Protein AF-A0A2H5N0H0-F1 (afdb_monomer_lite)

Sequence (125 aa):
MLEGVEAALGRPKGSLQKPIYTRVHLWGAALPTNTPSIPCIFDPHGRAGICGNWLLGSSVESAALSGMALANHIADYLGSGGVRPEEFAVGLHNEFQLLEGHDIGQFPGLESVKKEQVQAYQLTS

InterPro domains:
  IPR036188 FAD/NAD(P)-binding domain superfamily [G3DSA:3.50.50.60] (16-83)

Organism: Citrus unshiu (NCBI:txid55188)

Foldseek 3Di:
DVQVVCVVVVHDPPPDDDDPDDDDDDFLCQAAPAELQWLWFAQLVVRDIGAACRNRGRDPVSRVSSVVVRVVLSVVCVVVVVPPRVVSGDDPPRDDDDDPDDHSPPDPPDPDDDPPPPVVPPDDD

pLDDT: mean 83.17, std 18.57, range [38.38, 98.62]

Secondary structure (DSSP, 8-state):
-HHHHHHHTTPPTT-SPPPS-------TT-S-S-----S-EEETTTTEEE-SH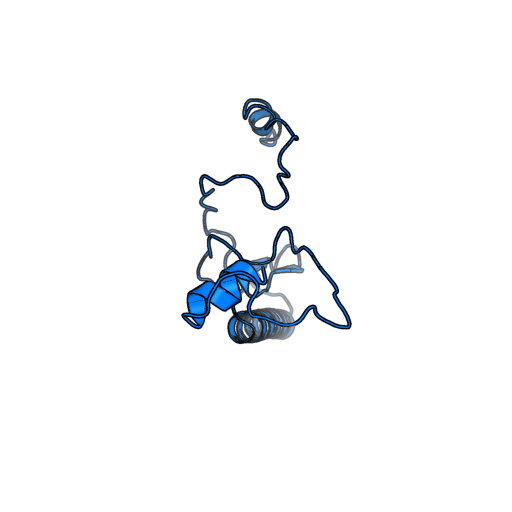HHH-SSHHHHHHHHHHHHHHHHHHHHTTT--GGGT-BSTT----------TT--TT-----GGGGGGGS---

Radius of gyration: 22.03 Å; chains: 1; bounding box: 59×23×56 Å

Structure (mmCIF, N/CA/C/O backbone):
data_AF-A0A2H5N0H0-F1
#
_entry.id   AF-A0A2H5N0H0-F1
#
loop_
_atom_site.group_PDB
_atom_site.id
_atom_site.type_symbol
_atom_site.label_atom_id
_atom_site.label_alt_id
_atom_site.label_comp_id
_atom_site.label_asym_id
_atom_site.label_entity_id
_atom_site.label_seq_id
_atom_site.pdbx_PDB_ins_code
_atom_site.Cartn_x
_atom_site.Cartn_y
_atom_site.Cartn_z
_atom_site.occupancy
_atom_site.B_iso_or_equiv
_atom_site.auth_seq_id
_atom_site.auth_comp_id
_atom_site.auth_asym_id
_atom_site.auth_atom_id
_atom_site.pdbx_PDB_model_num
ATOM 1 N N . MET A 1 1 ? -13.004 1.763 22.194 1.00 82.19 1 MET A N 1
ATOM 2 C CA . MET A 1 1 ? -13.763 1.766 20.920 1.00 82.19 1 MET A CA 1
ATOM 3 C C . MET A 1 1 ? -15.194 2.259 21.120 1.00 82.19 1 MET A C 1
ATOM 5 O O . MET A 1 1 ? -15.479 3.339 20.633 1.00 82.19 1 MET A O 1
ATOM 9 N N . LEU A 1 2 ? -16.065 1.549 21.855 1.00 92.00 2 LEU A N 1
ATOM 10 C CA . LEU A 1 2 ? -17.476 1.956 22.032 1.00 92.00 2 LEU A CA 1
ATOM 11 C C . LEU A 1 2 ? -17.646 3.336 22.684 1.00 92.00 2 LEU A C 1
ATOM 13 O O . LEU A 1 2 ? -18.424 4.135 22.184 1.00 92.00 2 LEU A O 1
ATOM 17 N N . GLU A 1 3 ? -16.849 3.652 23.708 1.00 93.38 3 GLU A N 1
ATOM 18 C CA . GLU A 1 3 ? -16.857 4.991 24.326 1.00 93.38 3 GLU A CA 1
ATOM 19 C C . GLU A 1 3 ? -16.530 6.108 23.316 1.00 93.38 3 GLU A C 1
ATOM 21 O O . GLU A 1 3 ? -17.103 7.191 23.370 1.00 93.38 3 GLU A O 1
ATOM 26 N N . GLY A 1 4 ? -15.645 5.836 22.348 1.00 93.50 4 GLY A N 1
ATOM 27 C CA . GLY A 1 4 ? -15.330 6.787 21.278 1.00 93.50 4 GLY A CA 1
ATOM 28 C C . GLY A 1 4 ? -16.503 7.000 20.318 1.00 93.50 4 GLY A C 1
ATOM 29 O O . GLY A 1 4 ? -16.732 8.119 19.870 1.00 93.50 4 GLY A O 1
ATOM 30 N N . VAL A 1 5 ? -17.285 5.948 20.046 1.00 94.31 5 VAL A N 1
ATOM 31 C CA . VAL A 1 5 ? -18.522 6.044 19.251 1.00 94.31 5 VAL A CA 1
ATOM 32 C C . VAL A 1 5 ? -19.587 6.840 20.007 1.00 94.31 5 VAL A C 1
ATOM 34 O O . VAL A 1 5 ? -20.224 7.708 19.421 1.00 94.31 5 VAL A O 1
ATOM 37 N N . GLU A 1 6 ? -19.761 6.587 21.306 1.00 96.62 6 GLU A N 1
ATOM 38 C CA . GLU A 1 6 ? -20.679 7.349 22.165 1.00 96.62 6 GLU A CA 1
ATOM 39 C C . GLU A 1 6 ? -20.362 8.842 22.139 1.00 96.62 6 GLU A C 1
ATOM 41 O O . GLU A 1 6 ? -21.259 9.647 21.897 1.00 96.62 6 GLU A O 1
ATOM 46 N N . ALA A 1 7 ? -19.085 9.198 22.300 1.00 96.75 7 ALA A N 1
ATOM 47 C CA . ALA A 1 7 ? -18.629 10.580 22.231 1.00 96.75 7 ALA A CA 1
ATOM 48 C C . ALA A 1 7 ? -18.914 11.221 20.862 1.00 96.75 7 ALA A C 1
ATOM 50 O O . ALA A 1 7 ? -19.474 12.314 20.810 1.00 96.75 7 ALA A O 1
ATOM 51 N N . ALA A 1 8 ? -18.600 10.532 19.758 1.00 96.31 8 ALA A N 1
ATOM 52 C CA . ALA A 1 8 ? -18.845 11.036 18.403 1.00 96.31 8 ALA A CA 1
ATOM 53 C C . ALA A 1 8 ? -20.340 11.247 18.097 1.00 96.31 8 ALA A C 1
ATOM 55 O O . ALA A 1 8 ? -20.695 12.119 17.308 1.00 96.31 8 ALA A O 1
ATOM 56 N N . LEU A 1 9 ? -21.216 10.465 18.733 1.00 95.94 9 LEU A N 1
ATOM 57 C CA . LEU A 1 9 ? -22.671 10.574 18.605 1.00 95.94 9 LEU A CA 1
ATOM 58 C C . LEU A 1 9 ? -23.315 11.481 19.670 1.00 95.94 9 LEU A C 1
ATOM 60 O O . LEU A 1 9 ? -24.539 11.600 19.697 1.00 95.94 9 LEU A O 1
ATOM 64 N N . GLY A 1 10 ? -22.530 12.079 20.575 1.00 96.69 10 GLY A N 1
ATOM 65 C CA . GLY A 1 10 ? -23.039 12.909 21.671 1.00 96.69 10 GLY A CA 1
ATOM 66 C C . GLY A 1 10 ? -23.897 12.149 22.689 1.00 96.69 10 GLY A C 1
ATOM 67 O O . GLY A 1 10 ? -24.783 12.737 23.309 1.00 96.69 10 GLY A O 1
ATOM 68 N N . ARG A 1 11 ? -23.687 10.837 22.853 1.00 96.50 11 ARG A N 1
ATOM 69 C CA . ARG A 1 11 ? -24.457 10.009 23.794 1.00 96.50 11 ARG A CA 1
ATOM 70 C C . ARG A 1 11 ? -23.744 9.876 25.145 1.00 96.50 11 ARG A C 1
ATOM 72 O O . ARG A 1 11 ? -22.515 9.910 25.190 1.00 96.50 11 ARG A O 1
ATOM 79 N N . PRO A 1 12 ? -24.486 9.661 26.251 1.00 96.56 12 PRO A N 1
ATOM 80 C CA . PRO A 1 12 ? -23.878 9.368 27.545 1.00 96.56 12 PRO A CA 1
ATOM 81 C C . PRO A 1 12 ? -23.008 8.107 27.496 1.00 96.56 12 PRO A C 1
ATOM 83 O O . PRO A 1 12 ? -23.318 7.156 26.771 1.00 96.56 12 PRO A O 1
ATOM 86 N N . LYS A 1 13 ? -21.953 8.083 28.313 1.00 95.50 13 LYS A N 1
ATOM 87 C CA . LYS A 1 13 ? -21.072 6.921 28.462 1.00 95.50 13 LYS A CA 1
ATOM 88 C C . LYS A 1 13 ? -21.861 5.695 28.936 1.00 95.50 13 LYS A C 1
ATOM 90 O O . LYS A 1 13 ? -22.610 5.783 29.906 1.00 95.50 13 LYS A O 1
ATOM 95 N N . GLY A 1 14 ? -21.673 4.558 28.269 1.00 94.06 14 GLY A N 1
ATOM 96 C CA . GLY A 1 14 ? -22.369 3.301 28.567 1.00 94.06 14 GLY A CA 1
ATOM 97 C C . GLY A 1 14 ? -23.820 3.242 28.079 1.00 94.06 14 GLY A C 1
ATOM 98 O O . GLY A 1 14 ? -24.566 2.354 28.485 1.00 94.06 14 GLY A O 1
ATOM 99 N N . SER A 1 15 ? -24.241 4.183 27.230 1.00 95.75 15 SER A N 1
ATOM 100 C CA . SER A 1 15 ? -25.591 4.207 26.657 1.00 95.75 15 SER A CA 1
ATOM 101 C C . SER A 1 15 ? -25.763 3.283 25.450 1.00 95.75 15 SER A C 1
ATOM 103 O O . SER A 1 15 ? -26.901 3.027 25.040 1.00 95.75 15 SER A O 1
ATOM 105 N N . LEU A 1 16 ? -24.671 2.819 24.831 1.00 94.31 16 LEU A N 1
ATOM 106 C CA . LEU A 1 16 ? -24.729 1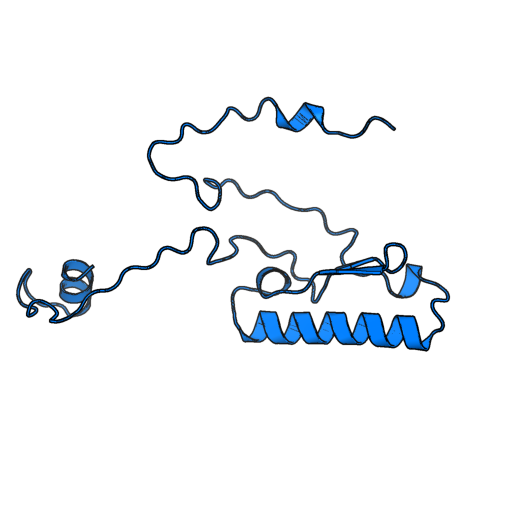.821 23.767 1.00 94.31 16 LEU A CA 1
ATOM 107 C C . LEU A 1 16 ? -24.887 0.416 24.349 1.00 94.31 16 LEU A C 1
ATOM 109 O O . LEU A 1 16 ? -24.224 0.026 25.310 1.00 94.31 16 LEU A O 1
ATOM 113 N N . GLN A 1 17 ? -25.744 -0.381 23.714 1.00 94.06 17 GLN A N 1
ATOM 114 C CA . GLN A 1 17 ? -25.882 -1.793 24.040 1.00 94.06 17 GLN A CA 1
ATOM 115 C C . GLN A 1 17 ? -24.585 -2.550 23.721 1.00 94.06 17 GLN A C 1
ATOM 117 O O . GLN A 1 17 ? -23.897 -2.268 22.737 1.00 94.06 17 GLN A O 1
ATOM 122 N N . LYS A 1 18 ? -24.271 -3.560 24.539 1.00 92.19 18 LYS A N 1
ATOM 123 C CA . LYS A 1 18 ? -23.121 -4.436 24.310 1.00 92.19 18 LYS A CA 1
ATOM 124 C C . LYS A 1 18 ? -23.271 -5.185 22.969 1.00 92.19 18 LYS A C 1
ATOM 126 O O . LYS A 1 18 ? -24.316 -5.803 22.757 1.00 92.19 18 LYS A O 1
ATOM 131 N N . PRO A 1 19 ? -22.246 -5.185 22.093 1.00 93.62 19 PRO A N 1
ATOM 132 C CA . PRO A 1 19 ? -22.275 -5.953 20.852 1.00 93.62 19 PRO A CA 1
ATOM 133 C C . PRO A 1 19 ? -22.477 -7.448 21.113 1.00 93.62 19 PRO A C 1
ATOM 135 O O . PRO A 1 19 ? -21.870 -8.010 22.027 1.00 93.62 19 PRO A O 1
ATOM 138 N N . ILE A 1 20 ? -23.286 -8.098 20.274 1.00 96.94 20 ILE A N 1
ATOM 139 C CA . ILE A 1 20 ? -23.484 -9.559 20.301 1.00 96.94 20 ILE A CA 1
ATOM 140 C C . ILE A 1 20 ? -22.293 -10.327 19.707 1.00 96.94 20 ILE A C 1
ATOM 142 O O . ILE A 1 20 ? -22.143 -11.521 19.947 1.00 96.94 20 ILE A O 1
ATOM 146 N N . TYR A 1 21 ? -21.441 -9.641 18.940 1.00 96.19 21 TYR A N 1
ATOM 147 C CA . TYR A 1 21 ? -20.244 -10.186 18.312 1.00 96.19 21 TYR A CA 1
ATOM 148 C C . TYR A 1 21 ? -19.166 -9.106 18.205 1.00 96.19 21 TYR A C 1
ATOM 150 O O . TYR A 1 21 ? -19.465 -7.961 17.860 1.00 96.19 21 TYR A O 1
ATOM 158 N N . THR A 1 22 ? -17.914 -9.488 18.454 1.00 94.31 22 THR A N 1
ATOM 159 C CA . THR A 1 22 ? -16.752 -8.604 18.331 1.00 94.31 22 THR A CA 1
ATOM 160 C C . THR A 1 22 ? -15.598 -9.363 17.691 1.00 94.31 22 THR A C 1
ATOM 162 O O . THR A 1 22 ? -15.277 -10.477 18.105 1.00 94.31 22 THR A O 1
ATOM 165 N N . ARG A 1 23 ? -14.928 -8.727 16.727 1.00 95.38 23 ARG A N 1
ATOM 166 C CA . ARG A 1 23 ? -13.649 -9.174 16.170 1.00 95.38 23 ARG A CA 1
ATOM 167 C C . ARG A 1 23 ? -12.706 -7.985 16.079 1.00 95.38 23 ARG A C 1
ATOM 169 O O . ARG A 1 23 ? -13.123 -6.893 15.707 1.00 95.38 23 ARG A O 1
ATOM 176 N N . VAL A 1 24 ? -11.441 -8.213 16.407 1.00 93.19 24 VAL A N 1
ATOM 177 C CA . VAL A 1 24 ? -10.377 -7.214 16.298 1.00 93.19 24 VAL A CA 1
ATOM 178 C C . VAL A 1 24 ? -9.315 -7.758 15.358 1.00 93.19 24 VAL A C 1
ATOM 180 O O . VAL A 1 24 ? -8.963 -8.936 15.423 1.00 93.19 24 VAL A O 1
ATOM 183 N N . HIS A 1 25 ? -8.829 -6.898 14.472 1.00 91.88 25 HIS A N 1
ATOM 184 C CA . HIS A 1 25 ? -7.660 -7.169 13.655 1.00 91.88 25 HIS A CA 1
ATOM 185 C C . HIS A 1 25 ? -6.748 -5.950 13.686 1.00 91.88 25 HIS A C 1
ATOM 187 O O . HIS A 1 25 ? -7.218 -4.812 13.684 1.00 91.88 25 HIS A O 1
ATOM 193 N N . LEU A 1 26 ? -5.451 -6.213 13.746 1.00 87.31 26 LEU A N 1
ATOM 194 C CA . LEU A 1 26 ? -4.412 -5.211 13.878 1.00 87.31 26 LEU A CA 1
ATOM 195 C C . LEU A 1 26 ? -3.583 -5.205 12.597 1.00 87.31 26 LEU A C 1
ATOM 197 O O . LEU A 1 26 ? -3.086 -6.247 12.181 1.00 87.31 26 LEU A O 1
ATOM 201 N N . TRP A 1 27 ? -3.405 -4.024 12.017 1.00 85.81 27 TRP A N 1
ATOM 202 C CA . TRP A 1 27 ? -2.634 -3.821 10.797 1.00 85.81 27 TRP A CA 1
ATOM 203 C C . TRP A 1 27 ? -1.393 -2.980 11.120 1.00 85.81 27 TRP A C 1
ATOM 205 O O . TRP A 1 27 ? -1.485 -1.759 11.221 1.00 85.81 27 TRP A O 1
ATOM 215 N N . GLY A 1 28 ? -0.236 -3.625 11.306 1.00 82.75 28 GLY A N 1
ATOM 216 C CA . GLY A 1 28 ? 1.003 -2.942 11.718 1.00 82.75 28 GLY A CA 1
ATOM 217 C C . GLY A 1 28 ? 1.588 -1.984 10.671 1.00 82.75 28 GLY A C 1
ATOM 218 O O . GLY A 1 28 ? 2.274 -1.037 11.036 1.00 82.75 28 GLY A O 1
ATOM 219 N N . ALA A 1 29 ? 1.272 -2.200 9.391 1.00 82.50 29 ALA A N 1
ATOM 220 C CA . ALA A 1 29 ? 1.761 -1.421 8.250 1.00 82.50 29 ALA A CA 1
ATOM 221 C C . ALA A 1 29 ? 0.607 -1.017 7.309 1.00 82.50 29 ALA A C 1
ATOM 223 O O . ALA A 1 29 ? 0.687 -1.173 6.095 1.00 82.50 29 ALA A O 1
ATOM 224 N N . ALA A 1 30 ? -0.520 -0.581 7.882 1.00 85.00 30 ALA A N 1
ATOM 225 C CA . ALA A 1 30 ? -1.759 -0.352 7.131 1.00 85.00 30 ALA A CA 1
ATOM 226 C C . ALA A 1 30 ? -1.707 0.862 6.193 1.00 85.00 30 ALA A C 1
ATOM 228 O O . ALA A 1 30 ? -2.328 0.855 5.132 1.00 85.00 30 ALA A O 1
ATOM 229 N N . LEU A 1 31 ? -1.033 1.926 6.636 1.00 84.00 31 LEU A N 1
ATOM 230 C CA . LEU A 1 31 ? -1.054 3.237 6.000 1.00 84.00 31 LEU A CA 1
ATOM 231 C C . LEU A 1 31 ? 0.388 3.722 5.801 1.00 84.00 31 LEU A C 1
ATOM 233 O O . LEU A 1 31 ? 1.117 3.829 6.790 1.00 84.00 31 LEU A O 1
ATOM 237 N N . PRO A 1 32 ? 0.808 4.019 4.559 1.00 84.00 32 PRO A N 1
ATOM 238 C CA . PRO A 1 32 ? 2.087 4.662 4.307 1.00 84.00 32 PRO A CA 1
ATOM 239 C C . PRO A 1 32 ? 2.086 6.077 4.897 1.00 84.00 32 PRO A C 1
ATOM 241 O O . PRO A 1 32 ? 1.102 6.810 4.787 1.00 84.00 32 PRO A O 1
ATOM 244 N N . THR A 1 33 ? 3.196 6.456 5.524 1.00 83.25 33 THR A N 1
ATOM 245 C CA . THR A 1 33 ? 3.401 7.783 6.127 1.00 83.25 33 THR A CA 1
ATOM 246 C C . THR A 1 33 ? 4.124 8.752 5.192 1.00 83.25 33 THR A C 1
ATOM 248 O O . THR A 1 33 ? 3.970 9.961 5.331 1.00 83.25 33 THR A O 1
ATOM 251 N N . ASN A 1 34 ? 4.865 8.235 4.211 1.00 83.25 34 ASN A N 1
ATOM 252 C CA . ASN A 1 34 ? 5.462 8.967 3.097 1.00 83.25 34 ASN A CA 1
ATOM 253 C C . ASN A 1 34 ? 5.140 8.284 1.763 1.00 83.25 34 ASN A C 1
ATOM 255 O O . ASN A 1 34 ? 4.692 7.139 1.700 1.00 83.25 34 ASN A O 1
ATOM 259 N N . THR A 1 35 ? 5.348 9.012 0.670 1.00 85.88 35 THR A N 1
ATOM 260 C CA . THR A 1 35 ? 5.105 8.520 -0.684 1.00 85.88 35 THR A CA 1
ATOM 261 C C . THR A 1 35 ? 6.098 9.189 -1.640 1.00 85.88 35 THR A C 1
ATOM 263 O O . THR A 1 35 ? 6.165 10.418 -1.659 1.00 85.88 35 THR A O 1
ATOM 266 N N . PRO A 1 36 ? 6.867 8.427 -2.443 1.00 88.38 36 PRO A N 1
ATOM 267 C CA . PRO A 1 36 ? 7.856 8.981 -3.372 1.00 88.38 36 PRO A CA 1
ATOM 268 C C . PRO A 1 36 ? 7.232 9.722 -4.566 1.00 88.38 36 PRO A C 1
ATOM 270 O O . PRO A 1 36 ? 7.956 10.366 -5.319 1.00 88.38 36 PRO A O 1
ATOM 273 N N . SER A 1 37 ? 5.904 9.657 -4.722 1.00 90.81 37 SER A N 1
ATOM 274 C CA . SER A 1 37 ? 5.117 10.367 -5.741 1.00 90.81 37 SER A CA 1
ATOM 275 C C . SER A 1 37 ? 5.506 9.988 -7.172 1.00 90.81 37 SER A C 1
ATOM 277 O O . SER A 1 37 ? 5.584 10.831 -8.062 1.00 90.81 37 SER A O 1
ATOM 279 N N . ILE A 1 38 ? 5.740 8.694 -7.386 1.00 93.00 38 ILE A N 1
ATOM 280 C CA . ILE A 1 38 ? 6.070 8.095 -8.682 1.00 93.00 38 ILE A CA 1
ATOM 281 C C . ILE A 1 38 ? 5.061 6.989 -8.999 1.00 93.00 38 ILE A C 1
ATOM 283 O O . ILE A 1 38 ? 4.586 6.318 -8.089 1.00 93.00 38 ILE A O 1
ATOM 287 N N . PRO A 1 39 ? 4.701 6.770 -10.270 1.00 94.69 39 PRO A N 1
ATOM 288 C CA . PRO A 1 39 ? 3.653 5.813 -10.613 1.00 94.69 39 PRO A CA 1
ATOM 289 C C . PRO A 1 39 ? 4.084 4.358 -10.394 1.00 94.69 39 PRO A C 1
ATOM 291 O O . PRO A 1 39 ? 3.290 3.538 -9.942 1.00 94.69 39 PRO A O 1
ATOM 294 N N . CYS A 1 40 ? 5.345 4.036 -10.662 1.00 96.94 40 CYS A N 1
ATOM 295 C CA . CYS A 1 40 ? 5.965 2.752 -10.355 1.00 96.94 40 CYS A CA 1
ATOM 296 C C . CYS A 1 40 ? 7.488 2.924 -10.272 1.00 96.94 40 CYS A C 1
ATOM 298 O O . CYS A 1 40 ? 8.016 3.975 -10.645 1.00 96.94 40 CYS A O 1
ATOM 300 N N . ILE A 1 41 ? 8.182 1.898 -9.786 1.00 96.38 41 ILE A N 1
ATOM 301 C CA . ILE A 1 41 ? 9.636 1.768 -9.922 1.00 96.38 41 ILE A CA 1
ATOM 302 C C . ILE A 1 41 ? 9.888 0.586 -10.847 1.00 96.38 41 ILE A C 1
ATOM 304 O O . ILE A 1 41 ? 9.323 -0.486 -10.626 1.00 96.38 41 ILE A O 1
ATOM 308 N N . PHE A 1 42 ? 10.733 0.756 -11.856 1.00 97.00 42 PHE A N 1
ATOM 309 C CA . PHE A 1 42 ? 11.123 -0.333 -12.742 1.00 97.00 42 PHE A CA 1
ATOM 310 C C . PHE A 1 42 ? 12.625 -0.286 -13.002 1.00 97.00 42 PHE A C 1
ATOM 312 O O . PHE A 1 42 ? 13.151 0.721 -13.477 1.00 97.00 42 PHE A O 1
ATOM 319 N N . ASP A 1 43 ? 13.290 -1.392 -12.675 1.00 96.38 43 ASP A N 1
ATOM 320 C CA . ASP A 1 43 ? 14.663 -1.690 -13.057 1.00 96.38 43 ASP A CA 1
ATOM 321 C C . ASP A 1 43 ? 14.655 -2.669 -14.246 1.00 96.38 43 ASP A C 1
ATOM 323 O O . ASP A 1 43 ? 14.424 -3.871 -14.060 1.00 96.38 43 ASP A O 1
ATOM 327 N N . PRO A 1 44 ? 14.918 -2.188 -15.471 1.00 95.31 44 PRO A N 1
ATOM 328 C CA . PRO A 1 44 ? 14.940 -3.025 -16.665 1.00 95.31 44 PRO A CA 1
ATOM 329 C C . PRO A 1 44 ? 16.177 -3.928 -16.739 1.00 95.31 44 PRO A C 1
ATOM 331 O O . PRO A 1 44 ? 16.112 -4.987 -17.364 1.00 95.31 44 PRO A O 1
ATOM 334 N N . HIS A 1 45 ? 17.285 -3.566 -16.081 1.00 93.81 45 HIS A N 1
ATOM 335 C CA . HIS A 1 45 ? 18.478 -4.414 -16.027 1.00 93.81 45 HIS A CA 1
ATOM 336 C C . HIS A 1 45 ? 18.249 -5.612 -15.103 1.00 93.81 45 HIS A C 1
ATOM 338 O O . HIS A 1 45 ? 18.488 -6.753 -15.501 1.00 93.81 45 HIS A O 1
ATOM 344 N N . GLY A 1 46 ? 17.735 -5.360 -13.897 1.00 93.38 46 GLY A N 1
ATOM 345 C CA . GLY A 1 46 ? 17.351 -6.395 -12.936 1.00 93.38 46 GLY A CA 1
ATOM 346 C C . GLY A 1 46 ? 16.035 -7.105 -13.269 1.00 93.38 46 GLY A C 1
ATOM 347 O O . GLY A 1 46 ? 15.725 -8.130 -12.663 1.00 93.38 46 GLY A O 1
ATOM 348 N N . ARG A 1 47 ? 15.265 -6.585 -14.237 1.00 93.38 47 ARG A N 1
ATOM 349 C CA . ARG A 1 47 ? 13.910 -7.043 -14.602 1.00 93.38 47 ARG A CA 1
ATOM 350 C C . ARG A 1 47 ? 12.974 -7.098 -13.394 1.00 93.38 47 ARG A C 1
ATOM 352 O O . ARG A 1 47 ? 12.171 -8.020 -13.253 1.00 93.38 47 ARG A O 1
ATOM 359 N N . ALA A 1 48 ? 13.095 -6.104 -12.523 1.00 96.12 48 ALA A N 1
A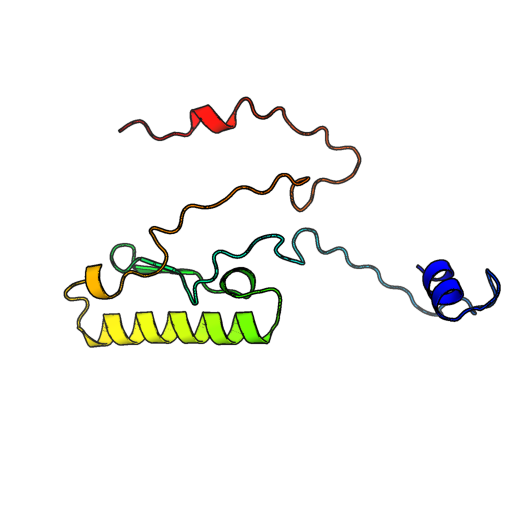TOM 360 C CA . ALA A 1 48 ? 12.353 -6.005 -11.279 1.00 96.12 48 ALA A CA 1
ATOM 361 C C . ALA A 1 48 ? 11.491 -4.744 -11.283 1.00 96.12 48 ALA A C 1
ATOM 363 O O . ALA A 1 48 ? 11.922 -3.672 -11.698 1.00 96.12 48 ALA A O 1
ATOM 364 N N . GLY A 1 49 ? 10.257 -4.883 -10.811 1.00 96.38 49 GLY A N 1
ATOM 365 C CA . GLY A 1 49 ? 9.289 -3.802 -10.748 1.00 96.38 49 GLY A CA 1
ATOM 366 C C . GLY A 1 49 ? 8.649 -3.713 -9.376 1.00 96.38 49 GLY A C 1
ATOM 367 O O . GLY A 1 49 ? 8.396 -4.738 -8.742 1.00 96.38 49 GLY A O 1
ATOM 368 N N . ILE A 1 50 ? 8.363 -2.495 -8.932 1.00 96.56 50 ILE A N 1
ATOM 369 C CA . ILE A 1 50 ? 7.644 -2.229 -7.694 1.00 96.56 50 ILE A CA 1
ATOM 370 C C . ILE A 1 50 ? 6.435 -1.351 -8.000 1.00 96.56 50 ILE A C 1
ATOM 372 O O . ILE A 1 50 ? 6.545 -0.300 -8.634 1.00 96.56 50 ILE A O 1
ATOM 376 N N . CYS A 1 51 ? 5.274 -1.793 -7.527 1.00 97.44 51 CYS A N 1
ATOM 377 C CA . CYS A 1 51 ? 4.017 -1.064 -7.595 1.00 97.44 51 CYS A CA 1
ATOM 378 C C . CYS A 1 51 ? 3.249 -1.198 -6.276 1.00 97.44 51 CYS A C 1
ATOM 380 O O . CYS A 1 51 ? 3.425 -2.166 -5.532 1.00 97.44 51 CYS A O 1
ATOM 382 N N . GLY A 1 52 ? 2.360 -0.252 -5.999 1.00 96.00 52 GLY A N 1
ATOM 383 C CA . GLY A 1 52 ? 1.497 -0.287 -4.824 1.00 96.00 52 GLY A CA 1
ATOM 384 C C . GLY A 1 52 ? 0.907 1.078 -4.505 1.00 96.00 52 GLY A C 1
ATOM 385 O O . GLY A 1 52 ? 1.318 2.094 -5.061 1.00 96.00 52 GLY A O 1
ATOM 386 N N . ASN A 1 53 ? -0.054 1.111 -3.580 1.00 94.25 53 ASN A N 1
ATOM 387 C CA . ASN A 1 53 ? -0.655 2.366 -3.123 1.00 94.25 53 ASN A CA 1
ATOM 388 C C . ASN A 1 53 ? 0.424 3.344 -2.630 1.00 94.25 53 ASN A C 1
ATOM 390 O O . ASN A 1 53 ? 0.482 4.482 -3.074 1.00 94.25 53 ASN A O 1
ATOM 394 N N . TRP A 1 54 ? 1.358 2.866 -1.816 1.00 91.69 54 TRP A N 1
ATOM 395 C CA . TRP A 1 54 ? 2.431 3.636 -1.187 1.00 91.69 54 TRP A CA 1
ATOM 396 C C . TRP A 1 54 ? 3.386 4.383 -2.139 1.00 91.69 54 TRP A C 1
ATOM 398 O O . TRP A 1 54 ? 4.195 5.168 -1.655 1.00 91.69 54 TRP A O 1
ATOM 408 N N . LEU A 1 55 ? 3.289 4.197 -3.462 1.00 92.94 55 LEU A N 1
ATOM 409 C CA . LEU A 1 55 ? 4.042 4.969 -4.460 1.00 92.94 55 LEU A CA 1
ATOM 410 C C . LEU A 1 55 ? 3.346 6.262 -4.923 1.00 92.94 55 LEU A C 1
ATOM 412 O O . LEU A 1 55 ? 4.032 7.240 -5.228 1.00 92.94 55 LEU A O 1
ATOM 416 N N . LEU A 1 56 ? 2.006 6.295 -4.902 1.00 91.31 56 LEU A N 1
ATOM 417 C CA . LEU A 1 56 ? 1.179 7.438 -5.327 1.00 91.31 56 LEU A CA 1
ATOM 418 C C . LEU A 1 56 ? 0.294 8.017 -4.209 1.00 91.31 56 LEU A C 1
ATOM 420 O O . LEU A 1 56 ? -0.090 9.180 -4.269 1.00 91.31 56 LEU A O 1
ATOM 424 N N . GLY A 1 57 ? -0.047 7.224 -3.192 1.00 88.19 57 GLY A N 1
ATOM 425 C CA . GLY A 1 57 ? -0.826 7.638 -2.024 1.00 88.19 57 GLY A CA 1
ATOM 426 C C . GLY A 1 57 ? -1.612 6.487 -1.387 1.00 88.19 57 GLY A C 1
ATOM 427 O O . GLY A 1 57 ? -1.734 5.400 -1.939 1.00 88.19 57 GLY A O 1
ATOM 428 N N . SER A 1 58 ? -2.201 6.698 -0.212 1.00 90.19 58 SER A N 1
ATOM 429 C CA . SER A 1 58 ? -2.870 5.618 0.531 1.00 90.19 58 SER A CA 1
ATOM 430 C C . SER A 1 58 ? -4.323 5.363 0.097 1.00 90.19 58 SER A C 1
ATOM 432 O O . SER A 1 58 ? -5.261 5.612 0.856 1.00 90.19 58 SER A O 1
ATOM 434 N N . SER A 1 59 ? -4.533 4.854 -1.119 1.00 94.25 59 SER A N 1
ATOM 435 C CA . SER A 1 59 ? -5.867 4.487 -1.614 1.00 94.25 59 SER A CA 1
ATOM 436 C C . SER A 1 59 ? -5.855 3.231 -2.495 1.00 94.25 59 SER A C 1
ATOM 438 O O . SER A 1 59 ? -4.811 2.797 -2.988 1.00 94.25 59 SER A O 1
ATOM 440 N N . VAL A 1 60 ? -7.036 2.637 -2.701 1.00 96.56 60 VAL A N 1
ATOM 441 C CA . VAL A 1 60 ? -7.222 1.521 -3.647 1.00 96.56 60 VAL A CA 1
ATOM 442 C C . VAL A 1 60 ? -6.960 1.977 -5.085 1.00 96.56 60 VAL A C 1
ATOM 444 O O . VAL A 1 60 ? -6.340 1.250 -5.856 1.00 96.56 60 VAL A O 1
ATOM 447 N N . GLU A 1 61 ? -7.383 3.194 -5.431 1.00 97.12 61 GLU A N 1
ATOM 448 C CA . GLU A 1 61 ? -7.125 3.800 -6.739 1.00 97.12 61 GLU A CA 1
ATOM 449 C C . GLU A 1 61 ? -5.621 3.927 -7.004 1.00 97.12 61 GLU A C 1
ATOM 451 O O . GLU A 1 61 ? -5.148 3.476 -8.043 1.00 97.12 61 GLU A O 1
ATOM 456 N N . SER A 1 62 ? -4.851 4.437 -6.039 1.00 96.19 62 SER A N 1
ATOM 457 C CA . SER A 1 62 ? -3.395 4.551 -6.151 1.00 96.19 62 SER A CA 1
ATOM 458 C C . SER A 1 62 ? -2.730 3.194 -6.386 1.00 96.19 62 SER A C 1
ATOM 460 O O . SER A 1 62 ? -1.823 3.097 -7.211 1.00 96.19 62 SER A O 1
ATOM 462 N N . ALA A 1 63 ? -3.194 2.128 -5.719 1.00 97.31 63 ALA A N 1
ATOM 463 C CA . ALA A 1 63 ? -2.698 0.774 -5.977 1.00 97.31 63 ALA A CA 1
ATOM 464 C C . ALA A 1 63 ? -2.987 0.319 -7.414 1.00 97.31 63 ALA A C 1
ATOM 466 O O . ALA A 1 63 ? -2.097 -0.216 -8.076 1.00 97.31 63 ALA A O 1
ATOM 467 N N . ALA A 1 64 ? -4.211 0.544 -7.902 1.00 98.38 64 ALA A N 1
ATOM 468 C CA . ALA A 1 64 ? -4.611 0.154 -9.250 1.00 98.38 64 ALA A CA 1
ATOM 469 C C . ALA A 1 64 ? -3.822 0.921 -10.322 1.00 98.38 64 ALA A C 1
ATOM 471 O O . ALA A 1 64 ? -3.258 0.308 -11.228 1.00 98.38 64 ALA A O 1
ATOM 472 N N . LEU A 1 65 ? -3.730 2.248 -10.191 1.00 98.31 65 LEU A N 1
ATOM 473 C CA . LEU A 1 65 ? -2.963 3.106 -11.096 1.00 98.31 65 LEU A CA 1
ATOM 474 C C . LEU A 1 65 ? -1.483 2.716 -11.116 1.00 98.31 65 LEU A C 1
ATOM 476 O O . LEU A 1 65 ? -0.899 2.593 -12.191 1.00 98.31 65 LEU A O 1
ATOM 480 N N . SER A 1 66 ? -0.893 2.459 -9.946 1.00 98.31 66 SER A N 1
ATOM 481 C CA . SER A 1 66 ? 0.507 2.047 -9.845 1.00 98.31 66 SER A CA 1
ATOM 482 C C . SER A 1 66 ? 0.768 0.686 -10.498 1.00 98.31 66 SER A C 1
ATOM 484 O O . SER A 1 66 ? 1.748 0.518 -11.225 1.00 98.31 66 SER A O 1
ATOM 486 N N . GLY A 1 67 ? -0.132 -0.282 -10.298 1.00 98.50 67 GLY A N 1
ATOM 487 C CA . GLY A 1 67 ? -0.043 -1.596 -10.936 1.00 98.50 67 GLY A CA 1
ATOM 488 C C . GLY A 1 67 ? -0.142 -1.521 -12.462 1.00 98.50 67 GLY A C 1
ATOM 489 O O . GLY A 1 67 ? 0.661 -2.138 -13.160 1.00 98.50 67 GLY A O 1
ATOM 490 N N . MET A 1 68 ? -1.079 -0.723 -12.987 1.00 98.62 68 MET A N 1
ATOM 491 C CA . MET A 1 68 ? -1.202 -0.497 -14.433 1.00 98.62 68 MET A CA 1
ATOM 492 C C . MET A 1 68 ? 0.031 0.197 -15.011 1.00 98.62 68 MET A C 1
ATOM 494 O O . MET A 1 68 ? 0.504 -0.194 -16.075 1.00 98.62 68 MET A O 1
ATOM 498 N N . ALA A 1 69 ? 0.578 1.192 -14.308 1.00 98.00 69 ALA A N 1
ATOM 499 C CA . ALA A 1 69 ? 1.792 1.870 -14.743 1.00 98.00 69 ALA A CA 1
ATOM 500 C C . ALA A 1 69 ? 2.962 0.888 -14.877 1.00 98.00 69 ALA A C 1
ATOM 502 O O . ALA A 1 69 ? 3.604 0.851 -15.925 1.00 98.00 69 ALA A O 1
ATOM 503 N N . LEU A 1 70 ? 3.190 0.037 -13.869 1.00 98.31 70 LEU A N 1
ATOM 504 C CA . LEU A 1 70 ? 4.252 -0.965 -13.940 1.00 98.31 70 LEU A CA 1
ATOM 505 C C . LEU A 1 70 ? 4.026 -1.964 -15.083 1.00 98.31 70 LEU A C 1
ATOM 507 O O . LEU A 1 70 ? 4.963 -2.292 -15.808 1.00 98.31 70 LEU A O 1
ATOM 511 N N . ALA A 1 71 ? 2.789 -2.431 -15.265 1.00 98.44 71 ALA A N 1
ATOM 512 C CA . ALA A 1 71 ? 2.452 -3.351 -16.347 1.00 98.44 71 ALA A CA 1
ATOM 513 C C . ALA A 1 71 ? 2.757 -2.751 -17.730 1.00 98.44 71 ALA A C 1
ATOM 515 O O . ALA A 1 71 ? 3.330 -3.441 -18.571 1.00 98.44 71 ALA A O 1
ATOM 516 N N . ASN A 1 72 ? 2.438 -1.470 -17.941 1.00 97.56 72 ASN A N 1
ATOM 517 C CA . ASN A 1 72 ? 2.748 -0.765 -19.185 1.00 97.56 72 ASN A CA 1
ATOM 518 C C . ASN A 1 72 ? 4.263 -0.661 -19.413 1.00 97.56 72 ASN A C 1
ATOM 520 O O . ASN A 1 72 ? 4.733 -1.038 -20.480 1.00 97.56 72 ASN A O 1
ATOM 524 N N . HIS A 1 73 ? 5.042 -0.266 -18.397 1.00 96.12 73 HIS A N 1
ATOM 525 C CA . HIS A 1 73 ? 6.508 -0.204 -18.507 1.00 96.12 73 HIS A CA 1
ATOM 526 C C . HIS A 1 73 ? 7.130 -1.563 -18.866 1.00 96.12 73 HIS A C 1
ATOM 528 O O . HIS A 1 73 ? 8.024 -1.634 -19.711 1.00 96.12 73 HIS A O 1
ATOM 534 N N . ILE A 1 74 ? 6.643 -2.653 -18.262 1.00 97.00 74 ILE A N 1
ATOM 535 C CA . ILE A 1 74 ? 7.091 -4.012 -18.596 1.00 97.00 74 ILE A CA 1
ATOM 536 C C . ILE A 1 74 ? 6.711 -4.364 -20.038 1.00 97.00 74 ILE A C 1
ATOM 538 O O . ILE A 1 74 ? 7.543 -4.896 -20.773 1.00 97.00 74 ILE A O 1
ATOM 542 N N . ALA A 1 75 ? 5.474 -4.082 -20.451 1.00 97.00 75 ALA A N 1
ATOM 543 C CA . ALA A 1 75 ? 5.001 -4.377 -21.799 1.00 97.00 75 ALA A CA 1
ATOM 544 C C . ALA A 1 75 ? 5.813 -3.627 -22.864 1.00 97.00 75 ALA A C 1
ATOM 546 O O . ALA A 1 75 ? 6.247 -4.245 -23.836 1.00 97.00 75 ALA A O 1
ATOM 547 N N . ASP A 1 76 ? 6.085 -2.340 -22.649 1.00 96.19 76 ASP A N 1
ATOM 548 C CA . ASP A 1 76 ? 6.859 -1.510 -23.572 1.00 96.19 76 ASP A CA 1
ATOM 549 C C . ASP A 1 76 ? 8.321 -1.985 -23.668 1.00 96.19 76 ASP A C 1
ATOM 551 O O . ASP A 1 76 ? 8.862 -2.109 -24.769 1.00 96.19 76 ASP A O 1
ATOM 555 N N . TYR A 1 77 ? 8.947 -2.342 -22.537 1.00 96.69 77 TYR A N 1
ATOM 556 C CA . TYR A 1 77 ? 10.310 -2.893 -22.513 1.00 96.69 77 TYR A CA 1
ATOM 557 C C . TYR A 1 77 ? 10.412 -4.245 -23.237 1.00 96.69 77 TYR A C 1
ATOM 559 O O . TYR A 1 77 ? 11.364 -4.505 -23.974 1.00 96.69 77 TYR A O 1
ATOM 567 N N . LEU A 1 78 ? 9.425 -5.125 -23.061 1.00 94.88 78 LEU A N 1
ATOM 568 C CA . LEU A 1 78 ? 9.383 -6.395 -23.789 1.00 94.88 78 LEU A CA 1
ATOM 569 C C . LEU A 1 78 ? 9.106 -6.173 -25.283 1.00 94.88 78 LEU A C 1
ATOM 571 O O . LEU A 1 78 ? 9.720 -6.831 -26.123 1.00 94.88 78 LEU A O 1
ATOM 575 N N . GLY A 1 79 ? 8.230 -5.224 -25.617 1.00 95.12 79 GLY A N 1
ATOM 576 C CA . GLY A 1 79 ? 7.909 -4.837 -26.990 1.00 95.12 79 GLY A CA 1
ATOM 577 C C . GLY A 1 79 ? 9.097 -4.243 -27.750 1.00 95.12 79 GLY A C 1
ATOM 578 O O . GLY A 1 79 ? 9.207 -4.445 -28.958 1.00 95.12 79 GLY A O 1
ATOM 579 N N . SER A 1 80 ? 10.030 -3.585 -27.055 1.00 94.12 80 SER A N 1
ATOM 580 C CA . SER A 1 80 ? 11.279 -3.076 -27.640 1.00 94.12 80 SER A CA 1
ATOM 581 C C . SER A 1 80 ? 12.346 -4.157 -27.866 1.00 94.12 80 SER A C 1
ATOM 583 O O . SER A 1 80 ? 13.434 -3.863 -28.365 1.00 94.12 80 SER A O 1
ATOM 585 N N . GLY A 1 81 ? 12.066 -5.413 -27.495 1.00 92.38 81 GLY A N 1
ATOM 586 C CA . GLY A 1 81 ? 13.038 -6.507 -27.527 1.00 92.38 81 GLY A CA 1
ATOM 587 C C . GLY A 1 81 ? 14.082 -6.425 -26.410 1.00 92.38 81 GLY A C 1
ATOM 588 O O . GLY A 1 81 ? 15.128 -7.065 -26.502 1.00 92.38 81 GLY A O 1
ATOM 589 N N . GLY A 1 82 ? 13.823 -5.634 -25.365 1.00 86.94 82 GLY A N 1
ATOM 590 C CA . GLY A 1 82 ? 14.747 -5.420 -24.255 1.00 86.94 82 GLY A CA 1
ATOM 591 C C . GLY A 1 82 ? 15.953 -4.538 -24.595 1.00 86.94 82 GLY A C 1
ATOM 592 O O . GLY A 1 82 ? 16.957 -4.568 -23.880 1.00 86.94 82 GLY A O 1
ATOM 593 N N . VAL A 1 83 ? 15.874 -3.781 -25.692 1.00 90.19 83 VAL A N 1
ATOM 594 C CA . VAL A 1 83 ? 16.934 -2.890 -26.182 1.00 90.19 83 VAL A CA 1
ATOM 595 C C . VAL A 1 83 ? 16.812 -1.520 -25.503 1.00 90.19 83 VAL A C 1
ATOM 597 O O . VAL A 1 83 ? 15.701 -1.059 -25.257 1.00 90.19 83 VAL A O 1
ATOM 600 N N . ARG A 1 84 ? 17.948 -0.861 -25.222 1.00 89.94 84 ARG A N 1
ATOM 601 C CA . ARG A 1 84 ? 18.030 0.434 -24.505 1.00 89.94 84 ARG A CA 1
ATOM 602 C C . ARG A 1 84 ? 17.300 0.429 -23.151 1.00 89.94 84 ARG A C 1
ATOM 604 O O . ARG A 1 84 ? 16.376 1.216 -22.946 1.00 89.94 84 ARG A O 1
ATOM 611 N N . PRO A 1 85 ? 17.663 -0.484 -22.229 1.00 91.25 85 PRO A N 1
ATOM 612 C CA . PRO A 1 85 ? 17.031 -0.590 -20.912 1.00 91.25 85 PRO A CA 1
ATOM 613 C C . PRO A 1 85 ? 16.966 0.753 -20.169 1.00 91.25 85 PRO A C 1
ATOM 615 O O . PRO A 1 85 ? 15.961 1.046 -19.537 1.00 91.25 85 PRO A O 1
ATOM 618 N N . GLU A 1 86 ? 17.971 1.612 -20.308 1.00 92.38 86 GLU A N 1
ATOM 619 C CA . GLU A 1 86 ? 18.027 2.938 -19.695 1.00 92.38 86 GLU A CA 1
ATOM 620 C C . GLU A 1 86 ? 16.819 3.839 -20.003 1.00 92.38 86 GLU A C 1
ATOM 622 O O . GLU A 1 86 ? 16.444 4.651 -19.163 1.00 92.38 86 GLU A O 1
ATOM 627 N N . GLU A 1 87 ? 16.166 3.675 -21.159 1.00 92.69 87 GLU A N 1
ATOM 628 C CA . GLU A 1 87 ? 14.982 4.463 -21.531 1.00 92.69 87 GLU A CA 1
ATOM 629 C C . GLU A 1 87 ? 13.712 4.030 -20.785 1.00 92.69 87 GLU A C 1
ATOM 631 O O . GLU A 1 87 ? 12.756 4.798 -20.693 1.00 92.69 87 GLU A O 1
ATOM 636 N N . PHE A 1 88 ? 13.692 2.808 -20.248 1.00 93.94 88 PHE A N 1
ATOM 637 C CA . PHE A 1 88 ? 12.539 2.237 -19.547 1.00 93.94 88 PHE A CA 1
ATOM 638 C C . PHE A 1 88 ? 12.667 2.334 -18.026 1.00 93.94 88 PHE A C 1
ATOM 640 O O . PHE A 1 88 ? 11.688 2.090 -17.317 1.00 93.94 88 PHE A O 1
ATOM 647 N N . ALA A 1 89 ? 13.852 2.684 -17.522 1.00 95.00 89 ALA A N 1
ATOM 648 C CA . ALA A 1 89 ? 14.106 2.847 -16.101 1.00 95.00 89 ALA A CA 1
ATOM 649 C C . ALA A 1 89 ? 13.286 4.013 -15.530 1.00 95.00 89 ALA A C 1
ATOM 651 O O . ALA A 1 89 ? 13.314 5.132 -16.041 1.00 95.00 89 ALA A O 1
ATOM 652 N N . VAL A 1 90 ? 12.571 3.763 -14.433 1.00 94.62 90 VAL A N 1
ATOM 653 C CA . VAL A 1 90 ? 11.769 4.789 -13.753 1.00 94.62 90 VAL A CA 1
ATOM 654 C C . VAL A 1 90 ? 11.854 4.617 -12.243 1.00 94.62 90 VAL A C 1
ATOM 656 O O . VAL A 1 90 ? 11.869 3.501 -11.728 1.00 94.62 90 VAL A O 1
ATOM 659 N N . GLY A 1 91 ? 11.937 5.736 -11.520 1.00 90.88 91 GLY A N 1
ATOM 660 C CA . GLY A 1 91 ? 11.870 5.756 -10.057 1.00 90.88 91 GLY A CA 1
ATOM 661 C C . GLY A 1 91 ? 13.116 5.258 -9.312 1.00 90.88 91 GLY A C 1
ATOM 662 O O . GLY A 1 91 ? 13.099 5.248 -8.086 1.00 90.88 91 GLY A O 1
ATOM 663 N N . LEU A 1 92 ? 14.195 4.878 -10.009 1.00 90.69 92 LEU A N 1
ATOM 664 C CA . LEU A 1 92 ? 15.424 4.343 -9.392 1.00 90.69 92 LEU A CA 1
ATOM 665 C C . LEU A 1 92 ? 16.295 5.401 -8.703 1.00 90.69 92 LEU A C 1
ATOM 667 O O . LEU A 1 92 ? 17.115 5.068 -7.853 1.00 90.69 92 LEU A O 1
ATOM 671 N N . HIS A 1 93 ? 16.136 6.669 -9.080 1.00 85.31 93 HIS A N 1
ATOM 672 C CA . HIS A 1 93 ? 16.976 7.772 -8.602 1.00 85.31 93 HIS A CA 1
ATOM 673 C C . HIS A 1 93 ? 16.265 8.673 -7.585 1.00 85.31 93 HIS A C 1
ATOM 675 O O . HIS A 1 93 ? 16.795 9.718 -7.213 1.00 85.31 93 HIS A O 1
ATOM 681 N N . ASN A 1 94 ? 15.071 8.285 -7.129 1.00 77.31 94 ASN A N 1
ATOM 682 C CA . ASN A 1 94 ? 14.379 9.009 -6.072 1.00 77.31 94 ASN A CA 1
ATOM 683 C C . ASN A 1 94 ? 14.996 8.631 -4.723 1.00 77.31 94 ASN A C 1
ATOM 685 O O . ASN A 1 94 ? 14.881 7.488 -4.280 1.00 77.31 94 ASN A O 1
ATOM 689 N N . GLU A 1 95 ? 15.632 9.595 -4.059 1.00 71.06 95 GLU A N 1
ATOM 690 C CA . GLU A 1 95 ? 16.160 9.380 -2.715 1.00 71.06 95 GLU A CA 1
ATOM 691 C C . GLU A 1 95 ? 15.024 9.121 -1.718 1.00 71.06 95 GLU A C 1
ATOM 693 O O . GLU A 1 95 ? 14.050 9.875 -1.625 1.00 71.06 95 GLU A O 1
ATOM 698 N N . PHE A 1 96 ? 15.154 8.039 -0.950 1.00 69.12 96 PHE A N 1
ATOM 699 C CA . PHE A 1 96 ? 14.217 7.725 0.117 1.00 69.12 96 PHE A CA 1
ATOM 700 C C . PHE A 1 96 ? 14.429 8.675 1.296 1.00 69.12 96 PHE A C 1
ATOM 702 O O . PHE A 1 96 ? 15.482 8.673 1.934 1.00 69.12 96 PHE A O 1
ATOM 709 N N . GLN A 1 97 ? 13.403 9.457 1.625 1.00 69.25 97 GLN A N 1
ATOM 710 C CA . GLN A 1 97 ? 13.403 10.273 2.834 1.00 69.25 97 GLN A CA 1
ATOM 711 C C . GLN A 1 97 ? 12.842 9.465 4.000 1.00 69.25 97 GLN A C 1
ATOM 713 O O . GLN A 1 97 ? 11.637 9.203 4.070 1.00 69.25 97 GLN A O 1
ATOM 718 N N . LEU A 1 98 ? 13.727 9.079 4.920 1.00 67.81 98 LEU A N 1
ATOM 719 C CA . LEU A 1 98 ? 13.332 8.449 6.172 1.00 67.81 98 LEU A CA 1
ATOM 720 C C . LEU A 1 98 ? 12.521 9.452 6.999 1.00 67.81 98 LEU A C 1
ATOM 722 O O . LEU A 1 98 ? 13.016 10.523 7.347 1.00 67.81 98 LEU A O 1
ATOM 726 N N . LEU A 1 99 ? 11.284 9.096 7.332 1.00 67.94 99 LEU A N 1
ATOM 727 C CA . LEU A 1 99 ? 10.500 9.863 8.291 1.00 67.94 99 LEU A CA 1
ATOM 728 C C . LEU A 1 99 ? 10.895 9.478 9.717 1.00 67.94 99 LEU A C 1
ATOM 730 O O . LEU A 1 99 ? 11.082 8.298 10.017 1.00 67.94 99 LEU A O 1
ATOM 734 N N . GLU A 1 100 ? 10.966 10.464 10.613 1.00 66.31 100 GLU A N 1
ATOM 735 C CA . GLU A 1 100 ? 10.968 10.175 12.044 1.00 66.31 100 GLU A CA 1
ATOM 736 C C . GLU A 1 100 ? 9.616 9.569 12.427 1.00 66.31 100 GLU A C 1
ATOM 738 O O . GLU A 1 100 ? 8.571 10.215 12.366 1.00 66.31 100 GLU A O 1
ATOM 743 N N . GLY A 1 101 ? 9.636 8.297 12.804 1.00 62.09 101 GLY A N 1
ATOM 744 C CA . GLY A 1 101 ? 8.462 7.556 13.229 1.00 62.09 101 GLY A CA 1
ATOM 745 C C . GLY A 1 101 ? 8.877 6.370 14.082 1.00 62.09 101 GLY A C 1
ATOM 746 O O . GLY A 1 101 ? 9.998 5.877 13.978 1.00 62.09 101 GLY A O 1
ATOM 747 N N . HIS A 1 102 ? 7.976 5.925 14.952 1.00 60.97 102 HIS A N 1
ATOM 748 C CA . HIS A 1 102 ? 8.117 4.607 15.562 1.00 60.97 102 HIS A CA 1
ATOM 749 C C . HIS A 1 102 ? 7.875 3.588 14.445 1.00 60.97 102 HIS A C 1
ATOM 751 O O . HIS A 1 102 ? 6.891 3.748 13.716 1.00 60.97 102 HIS A O 1
ATOM 757 N N . ASP A 1 103 ? 8.770 2.608 14.265 1.00 55.38 103 ASP A N 1
ATOM 758 C CA . ASP A 1 103 ? 8.650 1.644 13.165 1.00 55.38 103 ASP A CA 1
ATOM 759 C C . ASP A 1 103 ? 7.234 1.060 13.098 1.00 55.38 103 ASP A C 1
ATOM 761 O O . ASP A 1 103 ? 6.586 0.792 14.115 1.00 55.38 103 ASP A O 1
ATOM 765 N N . ILE A 1 104 ? 6.766 0.820 11.877 1.00 55.03 104 ILE A N 1
ATOM 766 C CA . ILE A 1 104 ? 5.545 0.062 11.617 1.00 55.03 104 ILE A CA 1
ATOM 767 C C . ILE A 1 104 ? 5.637 -1.310 12.314 1.00 55.03 104 ILE A C 1
ATOM 769 O O . ILE A 1 104 ? 6.421 -2.171 11.929 1.00 55.03 104 ILE A O 1
ATOM 773 N N . GLY A 1 105 ? 4.861 -1.506 13.386 1.00 54.38 105 GLY A N 1
ATOM 774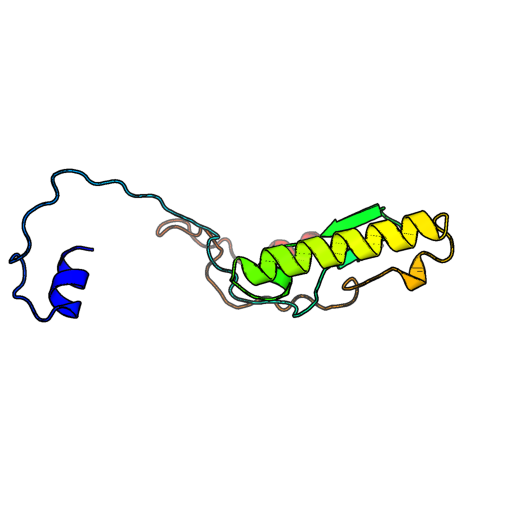 C CA . GLY A 1 105 ? 4.918 -2.715 14.222 1.00 54.38 105 GLY A CA 1
ATOM 775 C C . GLY A 1 105 ? 5.757 -2.618 15.507 1.00 54.38 105 GLY A C 1
ATOM 776 O O . GLY A 1 105 ? 5.891 -3.626 16.198 1.00 54.38 105 GLY A O 1
ATOM 777 N N . GLN A 1 106 ? 6.275 -1.442 15.883 1.00 54.53 106 GLN A N 1
ATOM 778 C CA . GLN A 1 106 ? 6.780 -1.193 17.240 1.00 54.53 106 GLN A CA 1
ATOM 779 C C . GLN A 1 106 ? 5.610 -1.227 18.229 1.00 54.53 106 GLN A C 1
ATOM 781 O O . GLN A 1 106 ? 4.817 -0.291 18.345 1.00 54.53 106 GLN A O 1
ATOM 786 N N . PHE A 1 107 ? 5.473 -2.355 18.921 1.00 55.16 107 PHE A N 1
ATOM 787 C CA . PHE A 1 107 ? 4.498 -2.515 19.990 1.00 55.16 107 PHE A CA 1
ATOM 788 C C . PHE A 1 107 ? 5.031 -1.902 21.290 1.00 55.16 107 PHE A C 1
ATOM 790 O O . PHE A 1 107 ? 6.229 -2.017 21.563 1.00 55.16 107 PHE A O 1
ATOM 797 N N . PRO A 1 108 ? 4.167 -1.300 22.130 1.00 49.12 108 PRO A N 1
ATOM 798 C CA . PRO A 1 108 ? 4.565 -0.857 23.462 1.00 49.12 108 PRO A CA 1
ATOM 799 C C . PRO A 1 108 ? 5.251 -2.005 24.222 1.00 49.12 108 PRO A C 1
ATOM 801 O O . PRO A 1 108 ? 4.637 -3.051 24.430 1.00 49.12 108 PRO A O 1
ATOM 804 N N . GLY A 1 109 ? 6.519 -1.820 24.606 1.00 54.19 109 GLY A N 1
ATOM 805 C CA . GLY A 1 109 ? 7.321 -2.821 25.324 1.00 54.19 109 GLY A CA 1
ATOM 806 C C . GLY A 1 109 ? 8.496 -3.430 24.546 1.00 54.19 109 GLY A C 1
ATOM 807 O O . GLY A 1 109 ? 9.300 -4.126 25.160 1.00 54.19 109 GLY A O 1
ATOM 808 N N . LEU A 1 110 ? 8.645 -3.162 23.243 1.00 53.94 110 LEU A N 1
ATOM 809 C CA . LEU A 1 110 ? 9.924 -3.363 22.552 1.00 53.94 110 LEU A CA 1
ATOM 810 C C . LEU A 1 110 ? 10.753 -2.085 22.702 1.00 53.94 110 LEU A C 1
ATOM 812 O O . LEU A 1 110 ? 10.361 -1.040 22.191 1.00 53.94 110 LEU A O 1
ATOM 816 N N . GLU A 1 111 ? 11.886 -2.140 23.403 1.00 55.31 111 GLU A N 1
ATOM 817 C CA . GLU A 1 111 ? 12.818 -1.013 23.368 1.00 55.31 111 GLU A CA 1
ATOM 818 C C . GLU A 1 111 ? 13.347 -0.837 21.942 1.00 55.31 111 GLU A C 1
ATOM 820 O O . GLU A 1 111 ? 13.788 -1.791 21.296 1.00 55.31 111 GLU A O 1
ATOM 825 N N . SER A 1 112 ? 13.295 0.396 21.440 1.00 54.19 112 SER A N 1
ATOM 826 C CA . SER A 1 112 ? 13.924 0.767 20.179 1.00 54.19 112 SER A CA 1
ATOM 827 C C . SER A 1 112 ? 15.417 0.454 20.267 1.00 54.19 112 SER A C 1
ATOM 829 O O . SER A 1 112 ? 16.138 1.068 21.060 1.00 54.19 112 SER A O 1
ATOM 831 N N . VAL A 1 113 ? 15.892 -0.493 19.458 1.00 53.84 113 VAL A N 1
ATOM 832 C CA . VAL A 1 113 ? 17.327 -0.742 19.307 1.00 53.84 113 VAL A CA 1
ATOM 833 C C . VAL A 1 113 ? 17.967 0.563 18.833 1.00 53.84 113 VAL A C 1
ATOM 835 O O . VAL A 1 113 ? 17.533 1.160 17.847 1.00 53.84 113 VAL A O 1
ATOM 838 N N . LYS A 1 114 ? 18.966 1.047 19.578 1.00 46.53 114 LYS A N 1
ATOM 839 C CA . LYS A 1 114 ? 19.679 2.293 19.274 1.00 46.53 114 LYS A CA 1
ATOM 840 C C . LYS A 1 114 ? 20.187 2.270 17.828 1.00 46.53 114 LYS A C 1
ATOM 842 O O . LYS A 1 114 ? 20.743 1.269 17.381 1.00 46.53 114 LYS A O 1
ATOM 847 N N . LYS A 1 115 ? 20.039 3.403 17.131 1.00 49.06 115 LYS A N 1
ATOM 848 C CA . LYS A 1 115 ? 20.376 3.659 15.711 1.00 49.06 115 LYS A CA 1
ATOM 849 C C . LYS A 1 115 ? 21.842 3.377 15.297 1.00 49.06 115 LYS A C 1
ATOM 851 O O . LYS A 1 115 ? 22.211 3.656 14.163 1.00 49.06 115 LYS A O 1
ATOM 856 N N . GLU A 1 116 ? 22.685 2.825 16.166 1.00 44.69 116 GLU A N 1
ATOM 857 C CA . GLU A 1 116 ? 24.138 2.713 15.969 1.00 44.69 116 GLU A CA 1
ATOM 858 C C . GLU A 1 116 ? 24.580 1.540 15.071 1.00 44.69 116 GLU A C 1
ATOM 860 O O . GLU A 1 116 ? 25.732 1.512 14.655 1.00 44.69 116 GLU A O 1
ATOM 865 N N . GLN A 1 117 ? 23.706 0.589 14.711 1.00 41.75 117 GLN A N 1
ATOM 866 C CA . GLN A 1 117 ? 24.122 -0.610 13.951 1.00 41.75 117 GLN A CA 1
ATOM 867 C C . GLN A 1 117 ? 23.789 -0.612 12.449 1.00 41.75 117 GLN A C 1
ATOM 869 O O . GLN A 1 117 ? 24.306 -1.457 11.721 1.00 41.75 117 GLN A O 1
ATOM 874 N N . VAL A 1 118 ? 22.989 0.332 11.939 1.00 44.38 118 VAL A N 1
ATOM 875 C CA . VAL A 1 118 ? 22.593 0.334 10.510 1.00 44.38 118 VAL A CA 1
ATOM 876 C C . VAL A 1 118 ? 23.711 0.864 9.595 1.00 44.38 118 VAL A C 1
ATOM 878 O O . VAL A 1 118 ? 23.746 0.551 8.408 1.00 44.38 118 VAL A O 1
ATOM 881 N N . GLN A 1 119 ? 24.695 1.586 10.143 1.00 39.00 119 GLN A N 1
ATOM 882 C CA . GLN A 1 119 ? 25.850 2.089 9.385 1.00 39.00 119 GLN A CA 1
ATOM 883 C C . GLN A 1 119 ? 26.826 0.987 8.929 1.00 39.00 119 GLN A C 1
ATOM 885 O O . GLN A 1 119 ? 27.633 1.226 8.037 1.00 39.00 119 GLN A O 1
ATOM 890 N N . ALA A 1 120 ? 26.740 -0.227 9.487 1.00 38.88 120 ALA A N 1
ATOM 891 C CA . ALA A 1 120 ? 27.661 -1.323 9.173 1.00 38.88 120 ALA A CA 1
ATOM 892 C C . ALA A 1 120 ? 27.352 -2.066 7.855 1.00 38.88 120 ALA A C 1
ATOM 894 O O . ALA A 1 120 ? 28.153 -2.895 7.432 1.00 38.88 120 ALA A O 1
ATOM 895 N N . TYR A 1 121 ? 26.223 -1.775 7.194 1.00 43.94 121 TYR A N 1
ATOM 896 C CA . TYR A 1 121 ? 25.818 -2.425 5.936 1.00 43.94 121 TYR A CA 1
ATOM 897 C C .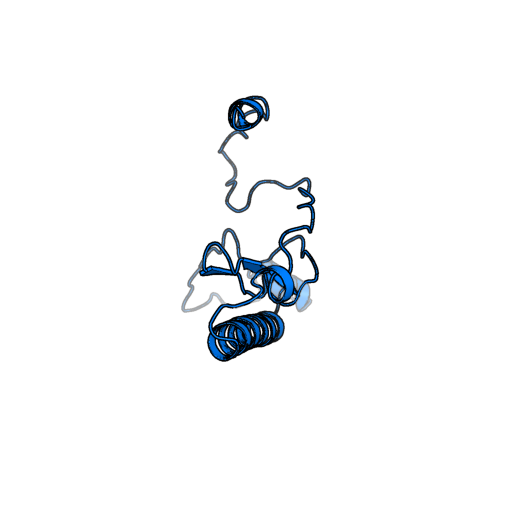 TYR A 1 121 ? 25.888 -1.502 4.711 1.00 43.94 121 TYR A C 1
ATOM 899 O O . TYR A 1 121 ? 25.297 -1.807 3.674 1.00 43.94 121 TYR A O 1
ATOM 907 N N . GLN A 1 122 ? 26.624 -0.388 4.786 1.00 40.19 122 GLN A N 1
ATOM 908 C CA . GLN A 1 122 ? 27.078 0.273 3.563 1.00 40.19 122 GLN A CA 1
ATOM 909 C C . GLN A 1 122 ? 28.130 -0.624 2.906 1.00 40.19 122 GLN A C 1
ATOM 911 O O . GLN A 1 122 ? 29.241 -0.780 3.407 1.00 40.19 122 GLN A O 1
ATOM 916 N N . LEU A 1 123 ? 27.711 -1.271 1.817 1.00 42.56 123 LEU A N 1
ATOM 917 C CA . LEU A 1 123 ? 28.515 -2.130 0.958 1.00 42.56 123 LEU A CA 1
ATOM 918 C C . LEU A 1 123 ? 29.870 -1.478 0.672 1.00 42.56 123 LEU A C 1
ATOM 920 O O . LEU A 1 123 ? 29.949 -0.441 0.014 1.00 42.56 123 LEU A O 1
ATOM 924 N N . THR A 1 124 ? 30.930 -2.1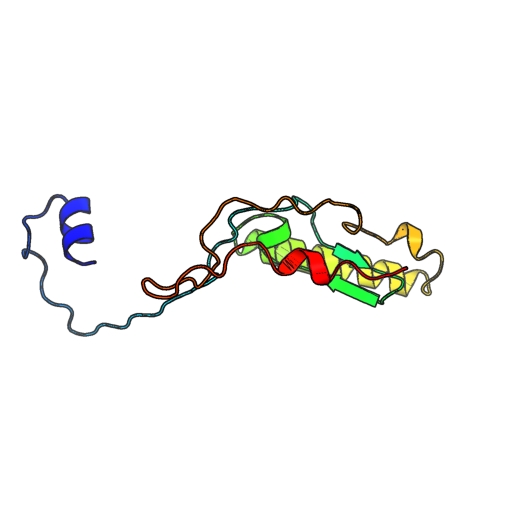22 1.151 1.00 38.38 124 THR A N 1
ATOM 925 C CA . THR A 1 124 ? 32.286 -1.951 0.636 1.00 38.38 124 THR A CA 1
ATOM 926 C C . THR A 1 124 ? 32.247 -2.158 -0.879 1.00 38.38 124 THR A C 1
ATOM 928 O O . THR A 1 124 ? 32.001 -3.278 -1.333 1.00 38.38 124 THR A O 1
ATOM 931 N N . SER A 1 125 ? 32.427 -1.075 -1.636 1.00 38.66 125 SER A N 1
ATOM 932 C CA . SER A 1 125 ? 32.911 -1.122 -3.021 1.00 38.66 125 SER A CA 1
ATOM 933 C C . SER A 1 125 ? 34.432 -1.067 -3.025 1.00 38.66 125 SER A C 1
ATOM 935 O O . SER A 1 125 ? 34.982 -0.385 -2.130 1.00 38.66 125 SER A O 1
#